Protein AF-A0A7S1LLN7-F1 (afdb_monomer_lite)

Radius of gyration: 29.63 Å; chains: 1; bounding box: 70×40×68 Å

Sequence (164 aa):
DKDVRLISAFLKRYFNEGLLEDGYKLSPLDAYQAPNEGTLEEVREFIKGLPMDEDPQVFGLHSNALITAQSQSAKQFLDTVISVQPRISSGGGGKRPEEIAAEMAEGFLARVPAQLKKKEAHAETYKKTPEGGI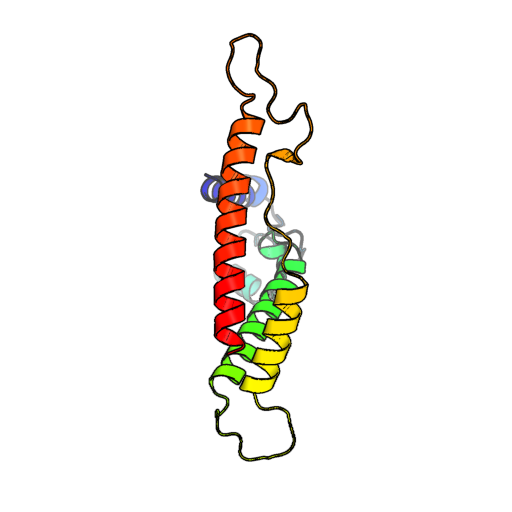VSLGVFHSQESDRFNALIGKVSSTLVTLGK

Structure (mmCIF, N/CA/C/O backbone):
data_AF-A0A7S1LLN7-F1
#
_entry.id   AF-A0A7S1LLN7-F1
#
loop_
_atom_site.group_PDB
_atom_site.id
_atom_site.type_symbol
_atom_site.label_atom_id
_atom_site.label_alt_id
_atom_site.label_comp_id
_atom_site.label_asym_id
_atom_site.label_entity_id
_atom_site.label_seq_id
_atom_site.pdbx_PDB_ins_code
_atom_site.Cartn_x
_atom_site.Cartn_y
_atom_site.Cartn_z
_atom_site.occupancy
_atom_site.B_i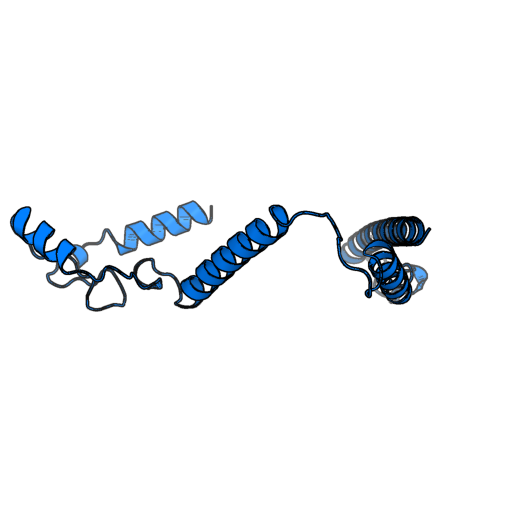so_or_equiv
_atom_site.auth_seq_id
_atom_site.auth_comp_id
_atom_site.auth_asym_id
_atom_site.auth_atom_id
_atom_site.pdbx_PDB_model_num
ATOM 1 N N . ASP A 1 1 ? 8.166 -0.162 16.422 1.00 88.19 1 ASP A N 1
ATOM 2 C CA . ASP A 1 1 ? 8.230 1.284 16.722 1.00 88.19 1 ASP A CA 1
ATOM 3 C C . ASP A 1 1 ? 6.947 2.010 16.317 1.00 88.19 1 ASP A C 1
ATOM 5 O O . ASP A 1 1 ? 6.201 2.423 17.196 1.00 88.19 1 ASP A O 1
ATOM 9 N N . LYS A 1 2 ? 6.623 2.091 15.017 1.00 91.94 2 LYS A N 1
ATOM 10 C CA . LYS A 1 2 ? 5.448 2.839 14.529 1.00 91.94 2 LYS A CA 1
ATOM 11 C C . LYS A 1 2 ? 4.109 2.354 15.099 1.00 91.94 2 LYS A C 1
ATOM 13 O O . LYS A 1 2 ? 3.327 3.195 15.529 1.00 91.94 2 LYS A O 1
ATOM 18 N N . ASP A 1 3 ? 3.885 1.042 15.182 1.00 93.62 3 ASP A N 1
ATOM 19 C CA . ASP A 1 3 ? 2.627 0.493 15.718 1.00 93.62 3 ASP A CA 1
ATOM 20 C C . ASP A 1 3 ? 2.483 0.746 17.221 1.00 93.62 3 ASP A C 1
ATOM 22 O O . ASP A 1 3 ? 1.435 1.175 17.687 1.00 93.62 3 ASP A O 1
ATOM 26 N N . VAL A 1 4 ? 3.568 0.586 17.984 1.00 94.75 4 VAL A N 1
ATOM 27 C CA . VAL A 1 4 ? 3.597 0.891 19.426 1.00 94.75 4 VAL A CA 1
ATOM 28 C C . VAL A 1 4 ? 3.305 2.371 19.673 1.00 94.75 4 VAL A C 1
ATOM 30 O O . VAL A 1 4 ? 2.537 2.715 20.573 1.00 94.75 4 VAL A O 1
ATOM 33 N N . ARG A 1 5 ? 3.874 3.257 18.846 1.00 93.94 5 ARG A N 1
ATOM 34 C CA . ARG A 1 5 ? 3.609 4.697 18.905 1.00 93.94 5 ARG A CA 1
ATOM 35 C C . ARG A 1 5 ? 2.158 5.022 18.549 1.00 93.94 5 ARG A C 1
ATOM 37 O O . ARG A 1 5 ? 1.564 5.871 19.204 1.00 93.94 5 ARG A O 1
ATOM 44 N N . LEU A 1 6 ? 1.595 4.348 17.547 1.00 91.62 6 LEU A N 1
ATOM 45 C CA . LEU A 1 6 ? 0.198 4.507 17.144 1.00 91.62 6 LEU A CA 1
ATOM 46 C C . LEU A 1 6 ? -0.755 4.068 18.262 1.00 91.62 6 LEU A C 1
ATOM 48 O O . LEU A 1 6 ? -1.628 4.837 18.647 1.00 91.62 6 LEU A O 1
ATOM 52 N N . ILE A 1 7 ? -0.543 2.884 18.841 1.00 91.62 7 ILE A N 1
ATOM 53 C CA . ILE A 1 7 ? -1.342 2.374 19.966 1.00 91.62 7 ILE A CA 1
ATOM 54 C C . ILE A 1 7 ? -1.233 3.317 21.166 1.00 91.62 7 ILE A C 1
ATOM 56 O O . ILE A 1 7 ? -2.244 3.684 21.754 1.00 91.62 7 ILE A O 1
ATOM 60 N N . SER A 1 8 ? -0.026 3.782 21.494 1.00 92.50 8 SER A N 1
ATOM 61 C CA . SER A 1 8 ? 0.176 4.765 22.567 1.00 92.50 8 SER A CA 1
ATOM 62 C C . SER A 1 8 ? -0.575 6.076 22.311 1.00 92.50 8 SER A C 1
ATOM 64 O O . SER A 1 8 ? -1.104 6.673 23.244 1.00 92.50 8 SER A O 1
ATOM 66 N N . ALA A 1 9 ? -0.632 6.537 21.058 1.00 89.62 9 ALA A N 1
ATOM 67 C CA . ALA A 1 9 ? -1.383 7.733 20.685 1.00 89.62 9 ALA A CA 1
ATOM 68 C C . ALA A 1 9 ? -2.901 7.516 20.797 1.00 89.62 9 ALA A C 1
ATOM 70 O O . ALA A 1 9 ? -3.593 8.379 21.333 1.00 89.62 9 ALA A O 1
ATOM 71 N N . PHE A 1 10 ? -3.404 6.353 20.370 1.00 89.38 10 PHE A N 1
ATOM 72 C CA . PHE A 1 10 ? -4.803 5.972 20.571 1.00 89.38 10 PHE A CA 1
ATOM 73 C C . PHE A 1 10 ? -5.163 5.917 22.055 1.00 89.38 10 PHE A C 1
ATOM 75 O O . PHE A 1 10 ? -6.151 6.521 22.462 1.00 89.38 10 PHE A O 1
ATOM 82 N N . LEU A 1 11 ? -4.336 5.274 22.883 1.00 90.12 11 LEU A N 1
ATOM 83 C CA . LEU A 1 11 ? -4.568 5.192 24.324 1.00 90.12 11 LEU A CA 1
ATOM 84 C C . LEU A 1 11 ? -4.617 6.576 24.974 1.00 90.12 11 LEU A C 1
ATOM 86 O O . LEU A 1 11 ? -5.522 6.830 25.750 1.00 90.12 11 LEU A O 1
ATOM 90 N N . LYS A 1 12 ? -3.719 7.501 24.619 1.00 88.12 12 LYS A N 1
ATOM 91 C CA . LYS A 1 12 ? -3.770 8.882 25.139 1.00 88.12 12 LYS A CA 1
ATOM 92 C C . LYS A 1 12 ? -5.030 9.642 24.717 1.00 88.12 12 LYS A C 1
ATOM 94 O O . LYS A 1 12 ? -5.496 10.509 25.448 1.00 88.12 12 LYS A O 1
ATOM 99 N N . ARG A 1 13 ? -5.571 9.342 23.534 1.00 84.44 13 ARG A N 1
ATOM 100 C CA . ARG A 1 13 ? -6.817 9.945 23.049 1.00 84.44 13 ARG A CA 1
ATOM 101 C C . ARG A 1 13 ? -8.041 9.391 23.777 1.00 84.44 13 ARG A C 1
ATOM 103 O O . ARG A 1 13 ? -8.953 10.156 24.041 1.00 84.44 13 ARG A O 1
ATOM 110 N N . TYR A 1 14 ? -8.059 8.103 24.108 1.00 84.25 14 TYR A N 1
ATOM 111 C CA . TYR A 1 14 ? -9.205 7.472 24.768 1.00 84.25 14 TYR A CA 1
ATOM 112 C C . TYR A 1 14 ? -9.136 7.488 26.297 1.00 84.25 14 TYR A C 1
ATOM 114 O O . TYR A 1 14 ? -10.174 7.476 26.938 1.00 84.25 14 TYR A O 1
ATOM 122 N N . PHE A 1 15 ? -7.943 7.549 26.886 1.00 85.69 15 PHE A N 1
ATOM 123 C CA . PHE A 1 15 ? -7.721 7.612 28.329 1.00 85.69 15 PHE A CA 1
ATOM 124 C C . PHE A 1 15 ? -7.074 8.952 28.688 1.00 85.69 15 PHE A C 1
ATOM 126 O O . PHE A 1 15 ? -5.850 9.097 28.677 1.00 85.69 15 PHE A O 1
ATOM 133 N N . ASN A 1 16 ? -7.911 9.945 28.985 1.00 86.50 16 ASN A N 1
ATOM 134 C CA . ASN A 1 16 ? -7.510 11.256 29.491 1.00 86.50 16 ASN A CA 1
ATOM 135 C C . ASN A 1 16 ? -8.563 11.791 30.472 1.00 86.50 16 ASN A C 1
ATOM 137 O O . ASN A 1 16 ? -9.670 11.266 30.534 1.00 86.50 16 ASN A O 1
ATOM 141 N N . GLU A 1 17 ? -8.212 12.830 31.230 1.00 84.19 17 GLU A N 1
ATOM 142 C CA . GLU A 1 17 ? -9.093 13.429 32.246 1.00 84.19 17 GLU A CA 1
ATOM 143 C C . GLU A 1 17 ? -10.390 13.995 31.649 1.00 84.19 17 GLU A C 1
ATOM 145 O O . GLU A 1 17 ? -11.432 13.911 32.288 1.00 84.19 17 GLU A O 1
ATOM 150 N N . GLY A 1 18 ? -10.355 14.468 30.398 1.00 82.19 18 GLY A N 1
ATOM 151 C CA . GLY A 1 18 ? -11.537 14.964 29.689 1.00 82.19 18 GLY A CA 1
ATOM 152 C C . GLY A 1 18 ? -12.577 13.884 29.386 1.00 82.19 18 GLY A C 1
ATOM 153 O O . GLY A 1 18 ? -13.729 14.221 29.157 1.00 82.19 18 GLY A O 1
ATOM 154 N N . LEU A 1 19 ? -12.219 12.593 29.434 1.00 82.94 19 LEU A N 1
ATOM 155 C CA . LEU A 1 19 ? -13.185 11.494 29.307 1.00 82.94 19 LEU A CA 1
ATOM 156 C C . LEU A 1 19 ? -14.216 11.491 30.447 1.00 82.94 19 LEU A C 1
ATOM 158 O O . LEU A 1 19 ? -15.315 10.982 30.263 1.00 82.94 19 LEU A O 1
ATOM 162 N N . LEU A 1 20 ? -13.851 12.021 31.618 1.00 82.00 20 LEU A N 1
ATOM 163 C CA . LEU A 1 20 ? -14.739 12.113 32.780 1.00 82.00 20 LEU A CA 1
ATOM 164 C C . LEU A 1 20 ? -15.731 13.280 32.670 1.00 82.00 20 LEU A C 1
ATOM 166 O O . LEU A 1 20 ? -16.603 13.412 33.522 1.00 82.00 20 LEU A O 1
ATOM 170 N N . GLU A 1 21 ? -15.587 14.144 31.662 1.00 83.31 21 GLU A N 1
ATOM 171 C CA . GLU A 1 21 ? -16.537 15.219 31.397 1.00 83.31 21 GLU A CA 1
ATOM 172 C C . GLU A 1 21 ? -17.701 14.703 30.539 1.00 83.31 21 GLU A C 1
ATOM 174 O O . GLU A 1 21 ? -17.504 14.047 29.509 1.00 83.31 21 GLU A O 1
ATOM 179 N N . ASP A 1 22 ? -18.926 15.044 30.945 1.00 80.19 22 ASP A N 1
ATOM 180 C CA . ASP A 1 22 ? -20.136 14.694 30.203 1.00 80.19 22 ASP A CA 1
ATOM 181 C C . ASP A 1 22 ? -20.076 15.236 28.765 1.00 80.19 22 ASP A C 1
ATOM 183 O O . ASP A 1 22 ? -19.790 16.412 28.518 1.00 80.19 22 ASP A O 1
ATOM 187 N N . GLY A 1 23 ? -20.379 14.373 27.792 1.00 78.00 23 GLY A N 1
ATOM 188 C CA . GLY A 1 23 ? -20.373 14.736 26.372 1.00 78.00 23 GLY A CA 1
ATOM 189 C C . GLY A 1 23 ? -18.993 14.717 25.705 1.00 78.00 23 GLY A C 1
ATOM 190 O O . GLY A 1 23 ? -18.844 15.248 24.597 1.00 78.00 23 GLY A O 1
ATOM 191 N N . TYR A 1 24 ? -17.980 14.092 26.321 1.00 83.88 24 TYR A N 1
ATOM 192 C CA . TYR A 1 24 ? -16.686 13.879 25.673 1.00 83.88 24 TYR A CA 1
ATOM 193 C C . TYR A 1 24 ? -16.839 13.124 24.343 1.00 83.88 24 TYR A C 1
ATOM 195 O O . TYR A 1 24 ? -17.325 11.991 24.286 1.00 83.88 24 TYR A O 1
ATOM 203 N N . LYS A 1 25 ? -16.389 13.744 23.246 1.00 84.38 25 LYS A N 1
ATOM 204 C CA . LYS A 1 25 ? -16.473 13.169 21.897 1.00 84.38 25 LYS A CA 1
ATOM 205 C C . LYS A 1 25 ? -15.303 12.225 21.634 1.00 84.38 25 LYS A C 1
ATOM 207 O O . LYS A 1 25 ? -14.149 12.644 21.558 1.00 84.38 25 LYS A O 1
ATOM 212 N N . LEU A 1 26 ? -15.612 10.950 21.414 1.00 83.25 26 LEU A N 1
ATOM 213 C CA . LEU A 1 26 ? -14.625 9.911 21.103 1.00 83.25 26 LEU A CA 1
ATOM 214 C C . LEU A 1 26 ? -14.136 10.030 19.647 1.00 83.25 26 LEU A C 1
ATOM 216 O O . LEU A 1 26 ? -12.946 9.891 19.337 1.00 83.25 26 LEU A O 1
ATOM 220 N N . SER A 1 27 ? -15.058 10.384 18.754 1.00 82.75 27 SER A N 1
ATOM 221 C CA . SER A 1 27 ? -14.846 10.565 17.317 1.00 82.75 27 SER A CA 1
ATOM 222 C C . SER A 1 27 ? -15.097 12.026 16.912 1.00 82.75 27 SER A C 1
ATOM 224 O O . SER A 1 27 ? -15.765 12.756 17.642 1.00 82.75 27 SER A O 1
ATOM 226 N N . PRO A 1 28 ? -14.615 12.481 15.739 1.00 79.69 28 PRO A N 1
ATOM 227 C CA . PRO A 1 28 ? -15.095 13.718 15.115 1.00 79.69 28 PRO A CA 1
ATOM 228 C C . PRO A 1 28 ? -16.616 13.754 14.879 1.00 79.69 28 PRO A C 1
ATOM 230 O O . PRO A 1 28 ? -17.167 14.820 14.623 1.00 79.69 28 PRO A O 1
ATOM 233 N N . LEU A 1 29 ? -17.282 12.596 14.931 1.00 81.25 29 LEU A N 1
ATOM 234 C CA . LEU A 1 29 ? -18.721 12.450 14.744 1.00 81.25 29 LEU A CA 1
ATOM 235 C C . LEU A 1 29 ? -19.485 12.659 16.052 1.00 81.25 29 LEU A C 1
ATOM 237 O O . LEU A 1 29 ? -19.176 12.039 17.068 1.00 81.25 29 LEU A O 1
ATOM 241 N N . ASP A 1 30 ? -20.556 13.448 15.984 1.00 77.94 30 ASP A N 1
ATOM 242 C CA . ASP A 1 30 ? -21.376 13.802 17.147 1.00 77.94 30 ASP A CA 1
ATOM 243 C C . ASP A 1 30 ? -22.101 12.612 17.786 1.00 77.94 30 ASP A C 1
ATOM 245 O O . ASP A 1 30 ? -22.402 12.667 18.974 1.00 77.94 30 ASP A O 1
ATOM 249 N N . ALA A 1 31 ? -22.351 11.536 17.037 1.00 81.00 31 ALA A N 1
ATOM 250 C CA . ALA A 1 31 ? -23.031 10.346 17.551 1.00 81.00 31 ALA A CA 1
ATOM 251 C C . ALA A 1 31 ? -22.173 9.522 18.531 1.00 81.00 31 ALA A C 1
ATOM 253 O O . ALA A 1 31 ? -22.716 8.788 19.349 1.00 81.00 31 ALA A O 1
ATOM 254 N N . TYR A 1 32 ? -20.842 9.634 18.461 1.00 85.31 32 TYR A N 1
ATOM 255 C CA . TYR A 1 32 ? -19.921 8.791 19.227 1.00 85.31 32 TYR A CA 1
ATOM 256 C C . TYR A 1 32 ? -19.320 9.582 20.390 1.00 85.31 32 TYR A C 1
ATOM 258 O O . TYR A 1 32 ? -18.254 10.200 20.277 1.00 85.31 32 TYR A O 1
ATOM 266 N N . GLN A 1 33 ? -20.026 9.548 21.516 1.00 86.31 33 GLN A N 1
ATOM 267 C CA . GLN A 1 33 ? -19.661 10.220 22.762 1.00 86.31 33 GLN A CA 1
ATOM 268 C C . GLN A 1 33 ? -19.522 9.212 23.903 1.00 86.31 33 GLN A C 1
ATOM 270 O O . GLN A 1 33 ? -20.057 8.103 23.828 1.00 86.31 33 GLN A O 1
ATOM 275 N N . ALA A 1 34 ? -18.787 9.593 24.946 1.00 84.00 34 ALA A N 1
ATOM 276 C CA . ALA A 1 34 ? -18.779 8.850 26.195 1.00 84.00 34 ALA A CA 1
ATOM 277 C C . ALA A 1 34 ? -20.175 8.951 26.846 1.00 84.00 34 ALA A C 1
ATOM 279 O O . ALA A 1 34 ? -20.679 10.065 27.000 1.00 84.00 34 ALA A O 1
ATOM 280 N N . PRO A 1 35 ? -20.830 7.823 27.179 1.00 83.62 35 PRO A N 1
ATOM 281 C CA . PRO A 1 35 ? -22.094 7.858 27.902 1.00 83.62 35 PRO A CA 1
ATOM 282 C C . PRO A 1 35 ? -21.873 8.424 29.308 1.00 83.62 35 PRO A C 1
ATOM 284 O O . PRO A 1 35 ? -20.840 8.158 29.924 1.00 83.62 35 PRO A O 1
ATOM 287 N N . ASN A 1 36 ? -22.855 9.175 29.807 1.00 80.88 36 ASN A N 1
ATOM 288 C CA . ASN A 1 36 ? -22.825 9.723 31.163 1.00 80.88 36 ASN A CA 1
ATOM 289 C C . ASN A 1 36 ? -22.785 8.600 32.210 1.00 80.88 36 ASN A C 1
ATOM 291 O O . ASN A 1 36 ? -23.164 7.455 31.935 1.00 80.88 36 ASN A O 1
ATOM 295 N N . GLU A 1 37 ? -22.367 8.939 33.430 1.00 77.75 37 GLU A N 1
ATOM 296 C CA . GLU A 1 37 ? -22.425 8.009 34.557 1.00 77.75 37 GLU A CA 1
ATOM 297 C C . GLU A 1 37 ? -23.859 7.496 34.763 1.00 77.75 37 GLU A C 1
ATOM 299 O O . GLU A 1 37 ? -24.804 8.269 34.920 1.00 77.75 37 GLU A O 1
ATOM 304 N N . GLY A 1 38 ? -24.019 6.174 34.747 1.00 80.94 38 GLY A N 1
ATOM 305 C CA . GLY A 1 38 ? -25.325 5.531 34.766 1.00 80.94 38 GLY A CA 1
ATOM 306 C C . GLY A 1 38 ? -25.237 4.027 34.994 1.00 80.94 38 GLY A C 1
ATOM 307 O O . GLY A 1 38 ? -24.178 3.464 35.292 1.00 80.94 38 GLY A O 1
ATOM 308 N N . THR A 1 39 ? -26.374 3.356 34.870 1.00 88.94 39 THR A N 1
ATOM 309 C CA . THR A 1 39 ? -26.460 1.898 34.975 1.00 88.94 39 THR A CA 1
ATOM 310 C C . THR A 1 39 ? -25.925 1.214 33.714 1.00 88.94 39 THR A C 1
ATOM 312 O O . THR A 1 39 ? -25.897 1.776 32.619 1.00 88.94 39 THR A O 1
ATOM 315 N N . LEU A 1 40 ? -25.534 -0.059 33.841 1.00 87.62 40 LEU A N 1
ATOM 316 C CA . LEU A 1 40 ? -25.113 -0.873 32.693 1.00 87.62 40 LEU A CA 1
ATOM 317 C C . LEU A 1 40 ? -26.193 -0.926 31.593 1.00 87.62 40 LEU A C 1
ATOM 319 O O . LEU A 1 40 ? -25.874 -1.025 30.408 1.00 87.62 40 LEU A O 1
ATOM 323 N N . GLU A 1 41 ? -27.468 -0.892 31.982 1.00 88.19 41 GLU A N 1
ATOM 324 C CA . GLU A 1 41 ? -28.595 -0.954 31.052 1.00 88.19 41 GLU A CA 1
ATOM 325 C C . GLU A 1 41 ? -28.677 0.305 30.186 1.00 88.19 41 GLU A C 1
ATOM 327 O O . GLU A 1 41 ? -28.782 0.181 28.967 1.00 88.19 41 GLU A O 1
ATOM 332 N N . GLU A 1 42 ? -28.502 1.487 30.779 1.00 86.38 42 GLU A N 1
ATOM 333 C CA . GLU A 1 42 ? -28.480 2.775 30.069 1.00 86.38 42 GLU A CA 1
ATOM 334 C C . GLU A 1 42 ? -27.323 2.844 29.063 1.00 86.38 42 GLU A C 1
ATOM 336 O O . GLU A 1 42 ? -27.516 3.210 27.902 1.00 86.38 42 GLU A O 1
ATOM 341 N N . VAL A 1 43 ? -26.127 2.389 29.457 1.00 87.19 43 VAL A N 1
ATOM 342 C CA . VAL A 1 43 ? -24.970 2.296 28.549 1.00 87.19 43 VAL A CA 1
ATOM 343 C C . VAL A 1 43 ? -25.255 1.334 27.392 1.00 87.19 43 VAL A C 1
ATOM 345 O O . VAL A 1 43 ? -24.899 1.595 26.240 1.00 87.19 43 VAL A O 1
ATOM 348 N N . ARG A 1 44 ? -25.926 0.211 27.667 1.00 88.69 44 ARG A N 1
ATOM 349 C CA . ARG A 1 44 ? -26.281 -0.772 26.639 1.00 88.69 44 ARG A CA 1
ATOM 350 C C . ARG A 1 44 ? -27.328 -0.233 25.667 1.00 88.69 44 ARG A C 1
ATOM 352 O O . ARG A 1 44 ? -27.260 -0.559 24.483 1.00 88.69 44 ARG A O 1
ATOM 359 N N . GLU A 1 45 ? -28.299 0.538 26.141 1.00 88.94 45 GLU A N 1
ATOM 360 C CA . GLU A 1 45 ? -29.280 1.203 25.281 1.00 88.94 45 GLU A CA 1
ATOM 361 C C . GLU A 1 45 ? -28.632 2.276 24.405 1.00 88.94 45 GLU A C 1
ATOM 363 O O . GLU A 1 45 ? -28.902 2.304 23.205 1.00 88.94 45 GLU A O 1
ATOM 368 N N . PHE A 1 46 ? -27.700 3.060 24.954 1.00 87.88 46 PHE A N 1
ATOM 369 C CA . PHE A 1 46 ? -26.915 4.028 24.185 1.00 87.88 46 PHE A CA 1
ATOM 370 C C . PHE A 1 46 ? -26.150 3.364 23.031 1.00 87.88 46 PHE A C 1
ATOM 372 O O . PHE A 1 46 ? -26.279 3.781 21.882 1.00 87.88 46 PHE A O 1
ATOM 379 N N . ILE A 1 47 ? -25.423 2.272 23.304 1.00 86.81 47 ILE A N 1
ATOM 380 C CA . ILE A 1 47 ? -24.665 1.540 22.273 1.00 86.81 47 ILE A CA 1
ATOM 381 C C . ILE A 1 47 ? -25.593 0.989 21.180 1.00 86.81 47 ILE A C 1
ATOM 383 O O . ILE A 1 47 ? -25.238 1.013 20.006 1.00 86.81 47 ILE A O 1
ATOM 387 N N . LYS A 1 48 ? -26.795 0.516 21.535 1.00 87.81 48 LYS A N 1
ATOM 388 C CA . LYS A 1 48 ? -27.784 0.035 20.552 1.00 87.81 48 LYS A CA 1
ATOM 389 C C . LYS A 1 48 ? -28.343 1.147 19.660 1.00 87.81 48 LYS A C 1
ATOM 391 O O . LYS A 1 48 ? -28.846 0.837 18.584 1.00 87.81 48 LYS A O 1
ATOM 396 N N . GLY A 1 49 ? -28.306 2.400 20.114 1.00 85.94 49 GLY A N 1
ATOM 397 C CA . GLY A 1 49 ? -28.740 3.565 19.343 1.00 85.94 49 GLY A CA 1
ATOM 398 C C . GLY A 1 49 ? -27.714 4.047 18.314 1.00 85.94 49 GLY A C 1
ATOM 399 O O . GLY A 1 49 ? -28.046 4.902 17.492 1.00 85.94 49 GLY A O 1
ATOM 400 N N . LEU A 1 50 ? -26.485 3.519 18.343 1.00 87.31 50 LEU A N 1
ATOM 401 C CA . LEU A 1 50 ? -25.447 3.883 17.385 1.00 87.31 50 LEU A CA 1
ATOM 402 C C . LEU A 1 50 ? -25.758 3.338 15.978 1.00 87.31 50 LEU A C 1
ATOM 404 O O . LEU A 1 50 ? -26.412 2.299 15.840 1.00 87.31 50 LEU A O 1
ATOM 408 N N . PRO A 1 51 ? -25.284 4.019 14.918 1.00 85.75 51 PRO A N 1
ATOM 409 C CA . PRO A 1 51 ? -25.420 3.531 13.551 1.00 85.75 51 PRO A CA 1
ATOM 410 C C . PRO A 1 51 ? -24.794 2.141 13.382 1.00 85.75 51 PRO A C 1
ATOM 412 O O . PRO A 1 51 ? -23.702 1.888 13.884 1.00 85.75 51 PRO A O 1
ATOM 415 N N . MET A 1 52 ? -25.466 1.262 12.630 1.00 81.62 52 MET A N 1
ATOM 416 C CA . MET A 1 52 ? -24.914 -0.049 12.250 1.00 81.62 52 MET A CA 1
ATOM 417 C C . MET A 1 52 ? -23.779 0.078 11.228 1.00 81.62 52 MET A C 1
ATOM 419 O O . MET A 1 52 ? -22.857 -0.733 11.229 1.00 81.62 52 MET A O 1
ATOM 423 N N . ASP A 1 53 ? -23.854 1.094 10.365 1.00 82.81 53 ASP A N 1
ATOM 424 C CA . ASP A 1 53 ? -22.808 1.412 9.401 1.00 82.81 53 ASP A CA 1
ATOM 425 C C . ASP A 1 53 ? -21.842 2.428 10.016 1.00 82.81 53 ASP A C 1
ATOM 427 O O . ASP A 1 53 ? -22.182 3.592 10.240 1.00 82.81 53 ASP A O 1
ATOM 431 N N . GLU A 1 54 ? -20.625 1.976 10.296 1.00 82.81 54 GLU A N 1
ATOM 432 C CA . GLU A 1 54 ? -19.593 2.783 10.938 1.00 82.81 54 GLU A CA 1
ATOM 433 C C . GLU A 1 54 ? -18.768 3.549 9.894 1.00 82.81 54 GLU A C 1
ATOM 435 O O . GLU A 1 54 ? -18.199 2.974 8.961 1.00 82.81 54 GLU A O 1
ATOM 440 N N . ASP A 1 55 ? -18.656 4.867 10.063 1.00 86.19 55 ASP A N 1
ATOM 441 C CA . ASP A 1 55 ? -17.752 5.679 9.248 1.00 86.19 55 ASP A CA 1
ATOM 442 C C . ASP A 1 55 ? -16.290 5.436 9.684 1.00 86.19 55 ASP A C 1
ATOM 444 O O . ASP A 1 55 ? -16.000 5.412 10.887 1.00 86.19 55 ASP A O 1
ATOM 448 N N . PRO A 1 56 ? -15.326 5.313 8.749 1.00 86.50 56 PRO A N 1
ATOM 449 C CA . PRO A 1 56 ? -13.913 5.115 9.084 1.00 86.50 56 PRO A CA 1
ATOM 450 C C . PRO A 1 56 ? -13.326 6.145 10.060 1.00 86.50 56 PRO A C 1
ATOM 452 O O . PRO A 1 56 ? -12.366 5.844 10.773 1.00 86.50 56 PRO A O 1
ATOM 455 N N . GLN A 1 57 ? -13.894 7.350 10.125 1.00 85.94 57 GLN A N 1
ATOM 456 C CA . GLN A 1 57 ? -13.475 8.405 11.046 1.00 85.94 57 GLN A CA 1
ATOM 457 C C . GLN A 1 57 ? -13.660 8.027 12.516 1.00 85.94 57 GLN A C 1
ATOM 459 O O . GLN A 1 57 ? -12.894 8.509 13.352 1.00 85.94 57 GLN A O 1
ATOM 464 N N . VAL A 1 58 ? -14.593 7.121 12.835 1.00 85.81 58 VAL A N 1
ATOM 465 C CA . VAL A 1 58 ? -14.747 6.544 14.184 1.00 85.81 58 VAL A CA 1
ATOM 466 C C . VAL A 1 58 ? -13.462 5.848 14.629 1.00 85.81 58 VAL A C 1
ATOM 468 O O . VAL A 1 58 ? -13.056 5.951 15.783 1.00 85.81 58 VAL A O 1
ATOM 471 N N . PHE A 1 59 ? -12.755 5.223 13.690 1.00 84.06 59 PHE A N 1
ATOM 472 C CA . PHE A 1 59 ? -11.475 4.559 13.929 1.00 84.06 59 PHE A CA 1
ATOM 473 C C . PHE A 1 59 ? -10.266 5.493 13.770 1.00 84.06 59 PHE A C 1
ATOM 475 O O . PHE A 1 59 ? -9.121 5.041 13.808 1.00 84.06 59 PHE A O 1
ATOM 482 N N . GLY A 1 60 ? -10.490 6.795 13.569 1.00 84.69 60 GLY A N 1
ATOM 483 C CA . GLY A 1 60 ? -9.434 7.760 13.262 1.00 84.69 60 GLY A CA 1
ATOM 484 C C . GLY A 1 60 ? -8.860 7.614 11.848 1.00 84.69 60 GLY A C 1
ATOM 485 O O . GLY A 1 60 ? -7.746 8.074 11.590 1.00 84.69 60 GLY A O 1
ATOM 486 N N . LEU A 1 61 ? -9.589 6.965 10.935 1.00 88.19 61 LEU A N 1
ATOM 487 C CA . LEU A 1 61 ? -9.200 6.797 9.537 1.00 88.19 61 LEU A CA 1
ATOM 488 C C . LEU A 1 61 ? -9.877 7.848 8.651 1.00 88.19 61 LEU A C 1
ATOM 490 O O . LEU A 1 61 ? -10.955 8.354 8.948 1.00 88.19 61 LEU A O 1
ATOM 494 N N . HIS A 1 62 ? -9.256 8.165 7.517 1.00 89.44 62 HIS A N 1
ATOM 495 C CA . HIS A 1 62 ? -9.892 9.009 6.507 1.00 89.44 62 HIS A CA 1
ATOM 496 C C . HIS A 1 62 ? -11.048 8.254 5.837 1.00 89.44 62 HIS A C 1
ATOM 498 O O . HIS A 1 62 ? -10.944 7.052 5.599 1.00 89.44 62 HIS A O 1
ATOM 504 N N . SER A 1 63 ? -12.089 8.968 5.404 1.00 85.94 63 SER A N 1
ATOM 505 C CA . SER A 1 63 ? -13.221 8.421 4.630 1.00 85.94 63 SER A CA 1
ATOM 506 C C . SER A 1 63 ? -12.826 7.564 3.408 1.00 85.94 63 SER A C 1
ATOM 508 O O . SER A 1 63 ? -13.538 6.630 3.046 1.00 85.94 63 SER A O 1
ATOM 510 N N . ASN A 1 64 ? -11.649 7.791 2.808 1.00 89.44 64 ASN A N 1
ATOM 511 C CA . ASN A 1 64 ? -11.139 7.009 1.677 1.00 89.44 64 ASN A CA 1
ATOM 512 C C . ASN A 1 64 ? -10.754 5.571 2.065 1.00 89.44 64 ASN A C 1
ATOM 514 O O . ASN A 1 64 ? -10.595 4.715 1.190 1.00 89.44 64 ASN A O 1
ATOM 518 N N . ALA A 1 65 ? -10.606 5.283 3.362 1.00 90.38 65 ALA A N 1
ATOM 519 C CA . ALA A 1 65 ? -10.371 3.932 3.853 1.00 90.38 65 ALA A CA 1
ATOM 520 C C . ALA A 1 65 ? -11.548 3.005 3.510 1.00 90.38 65 ALA A C 1
ATOM 522 O O . ALA A 1 65 ? -11.312 1.864 3.117 1.00 90.38 65 ALA A O 1
ATOM 523 N N . LEU A 1 66 ? -12.789 3.513 3.547 1.00 89.75 66 LEU A N 1
ATOM 524 C CA . LEU A 1 66 ? -13.968 2.740 3.149 1.00 89.75 66 LEU A CA 1
ATOM 525 C C . LEU A 1 66 ? -13.917 2.370 1.663 1.00 89.75 66 LEU A C 1
ATOM 527 O O . LEU A 1 66 ? -14.083 1.205 1.314 1.00 89.75 66 LEU A O 1
ATOM 531 N N . ILE A 1 67 ? -13.601 3.339 0.796 1.00 90.94 67 ILE A N 1
ATOM 532 C CA . ILE A 1 67 ? -13.448 3.114 -0.653 1.00 90.94 67 ILE A CA 1
ATOM 533 C C . ILE A 1 67 ? -12.366 2.062 -0.918 1.00 90.94 67 ILE A C 1
ATOM 535 O O . ILE A 1 67 ? -12.544 1.171 -1.749 1.00 90.94 67 ILE A O 1
ATOM 539 N N . THR A 1 68 ? -11.249 2.140 -0.192 1.00 93.12 68 THR A N 1
ATOM 540 C CA . THR A 1 68 ? -10.136 1.190 -0.318 1.00 93.12 68 THR A CA 1
ATOM 541 C C . THR A 1 68 ? -10.561 -0.219 0.099 1.00 93.12 68 THR A C 1
ATOM 543 O O . THR A 1 68 ? -10.323 -1.169 -0.647 1.00 93.12 68 THR A O 1
ATOM 546 N N . ALA A 1 69 ? -11.241 -0.362 1.240 1.00 90.94 69 ALA A N 1
ATOM 547 C CA . ALA A 1 69 ? -11.731 -1.647 1.737 1.00 90.94 69 ALA A CA 1
ATOM 548 C C . ALA A 1 69 ? -12.773 -2.274 0.796 1.00 90.94 69 ALA A C 1
ATOM 550 O O . ALA A 1 69 ? -12.695 -3.464 0.478 1.00 90.94 69 ALA A O 1
ATOM 551 N N . GLN A 1 70 ? -13.710 -1.471 0.287 1.00 92.62 70 GLN A N 1
ATOM 552 C CA . GLN A 1 70 ? -14.710 -1.914 -0.687 1.00 92.62 70 GLN A CA 1
ATOM 553 C C . GLN A 1 70 ? -14.061 -2.326 -2.012 1.00 92.62 70 GLN A C 1
ATOM 555 O O . GLN A 1 70 ? -14.375 -3.389 -2.543 1.00 92.62 70 GLN A O 1
ATOM 560 N N . SER A 1 71 ? -13.100 -1.545 -2.512 1.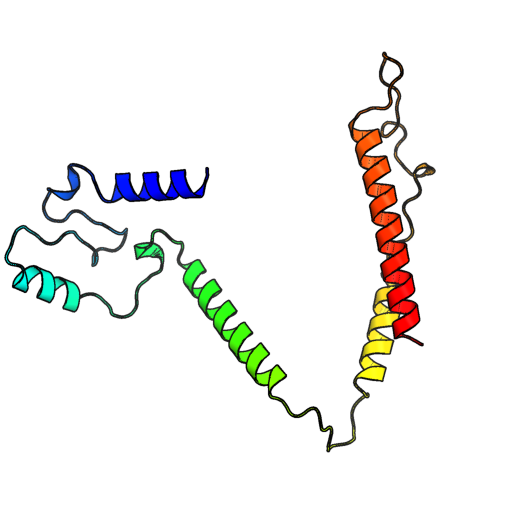00 95.31 71 SER A N 1
ATOM 561 C CA . SER A 1 71 ? -12.352 -1.877 -3.733 1.00 95.31 71 SER A CA 1
ATOM 562 C C . SER A 1 71 ? -11.564 -3.178 -3.576 1.00 95.31 71 SER A C 1
ATOM 564 O O . SER A 1 71 ? -11.539 -4.006 -4.485 1.00 95.31 71 SER A O 1
ATOM 566 N N . GLN A 1 72 ? -10.943 -3.389 -2.412 1.00 95.31 72 GLN A N 1
ATOM 567 C CA . GLN A 1 72 ? -10.222 -4.622 -2.108 1.00 95.31 72 GLN A CA 1
ATOM 568 C C . GLN A 1 72 ? -11.166 -5.826 -2.023 1.00 95.31 72 GLN A C 1
ATOM 570 O O . GLN A 1 72 ? -10.857 -6.873 -2.588 1.00 95.31 72 GLN A O 1
ATOM 575 N N . SER A 1 73 ? -12.323 -5.668 -1.380 1.00 95.12 73 SER A N 1
ATOM 576 C CA . SER A 1 73 ? -13.343 -6.719 -1.274 1.00 95.12 73 SER A CA 1
ATOM 577 C C . SER A 1 73 ? -13.918 -7.081 -2.646 1.00 95.12 73 SER A C 1
ATOM 579 O O . SER A 1 73 ? -14.013 -8.256 -2.989 1.00 95.12 73 SER A O 1
ATOM 581 N N . ALA A 1 74 ? -14.219 -6.078 -3.478 1.00 96.31 74 ALA A N 1
ATOM 582 C CA . ALA A 1 74 ? -14.669 -6.279 -4.852 1.00 96.31 74 ALA A CA 1
ATOM 583 C C . ALA A 1 74 ? -13.606 -6.994 -5.696 1.00 96.31 74 ALA A C 1
ATOM 585 O O . ALA A 1 74 ? -13.927 -7.921 -6.436 1.00 96.31 74 ALA A O 1
ATOM 586 N N . LYS A 1 75 ? -12.329 -6.617 -5.550 1.00 96.38 75 LYS A N 1
ATOM 587 C CA . LYS A 1 75 ? -11.222 -7.300 -6.225 1.00 96.38 75 LYS A CA 1
ATOM 588 C C . LYS A 1 75 ? -11.107 -8.761 -5.789 1.00 96.38 75 LYS A C 1
ATOM 590 O O . LYS A 1 75 ? -11.033 -9.628 -6.648 1.00 96.38 75 LYS A O 1
ATOM 595 N N . GLN A 1 76 ? -11.156 -9.045 -4.488 1.00 96.38 76 GLN A N 1
ATOM 596 C CA . GLN A 1 76 ? -11.127 -10.419 -3.971 1.00 96.38 76 GLN A CA 1
ATOM 597 C C . GLN A 1 76 ? -12.306 -11.252 -4.484 1.00 96.38 76 GLN A C 1
ATOM 599 O O . GLN A 1 76 ? -12.134 -12.416 -4.849 1.00 96.38 76 GLN A O 1
ATOM 604 N N . PHE A 1 77 ? -13.496 -10.655 -4.548 1.00 96.56 77 PHE A N 1
ATOM 605 C CA . PHE A 1 77 ? -14.670 -11.295 -5.128 1.00 96.56 77 PHE A CA 1
ATOM 606 C C . PHE A 1 77 ? -14.452 -11.629 -6.610 1.00 96.56 77 PHE A C 1
ATOM 608 O O . PHE A 1 77 ? -14.655 -12.772 -7.012 1.00 96.56 77 PHE A O 1
ATOM 615 N N . LEU A 1 78 ? -13.973 -10.673 -7.410 1.00 95.25 78 LEU A N 1
ATOM 616 C CA . LEU A 1 78 ? -13.679 -10.886 -8.831 1.00 95.25 78 LEU A CA 1
ATOM 617 C C . LEU A 1 78 ? -12.584 -11.938 -9.048 1.00 95.25 78 LEU A C 1
ATOM 619 O O . LEU A 1 78 ? -12.754 -12.818 -9.888 1.00 95.25 78 LEU A O 1
ATOM 623 N N . ASP A 1 79 ? -11.507 -11.897 -8.264 1.00 93.62 79 ASP A N 1
ATOM 624 C CA . ASP A 1 79 ? -10.433 -12.895 -8.307 1.00 93.62 79 ASP A CA 1
ATOM 625 C C . ASP A 1 79 ? -10.988 -14.299 -8.004 1.00 93.62 79 ASP A C 1
ATOM 627 O O . ASP A 1 79 ? -10.645 -15.274 -8.675 1.00 93.62 79 ASP A O 1
ATOM 631 N N . THR A 1 80 ? -11.918 -14.398 -7.047 1.00 92.75 80 THR A N 1
ATOM 632 C CA . THR A 1 80 ? -12.613 -15.652 -6.723 1.00 92.75 80 THR A CA 1
ATOM 633 C C . THR A 1 80 ? -13.478 -16.125 -7.890 1.00 92.75 80 THR A C 1
ATOM 635 O O . THR A 1 80 ? -13.379 -17.285 -8.289 1.00 92.75 80 THR A O 1
ATOM 638 N N . VAL A 1 81 ? -14.275 -15.239 -8.495 1.00 91.81 81 VAL A N 1
ATOM 639 C CA . VAL A 1 81 ? -15.101 -15.560 -9.672 1.00 91.81 81 VAL A CA 1
ATOM 640 C C . VAL A 1 81 ? -14.238 -16.072 -10.827 1.00 91.81 81 VAL A C 1
ATOM 642 O O . VAL A 1 81 ? -14.541 -17.120 -11.397 1.00 91.81 81 VAL A O 1
ATOM 645 N N . ILE A 1 82 ? -13.134 -15.386 -11.133 1.00 88.62 82 ILE A N 1
ATOM 646 C CA . ILE A 1 82 ? -12.183 -15.796 -12.175 1.00 88.62 82 ILE A CA 1
ATOM 647 C C . ILE A 1 82 ? -11.573 -17.162 -11.840 1.00 88.62 82 ILE A C 1
ATOM 649 O O . ILE A 1 82 ? -11.434 -18.006 -12.721 1.00 88.62 82 ILE A O 1
ATOM 653 N N . SER A 1 83 ? -11.238 -17.416 -10.572 1.00 88.12 83 SER A N 1
ATOM 654 C CA . SER A 1 83 ? -10.641 -18.692 -10.158 1.00 88.12 83 SER A CA 1
ATOM 655 C C . SER A 1 83 ? -11.581 -19.895 -10.308 1.00 88.12 83 SER A C 1
ATOM 657 O O . SER A 1 83 ? -11.112 -20.998 -10.591 1.00 88.12 83 SER A O 1
ATOM 659 N N . VAL A 1 84 ? -12.893 -19.688 -10.147 1.00 87.94 84 VAL A N 1
ATOM 660 C CA . VAL A 1 84 ? -13.925 -20.731 -10.280 1.00 87.94 84 VAL A CA 1
ATOM 661 C C . VAL A 1 84 ? -14.371 -20.895 -11.739 1.00 87.94 84 VAL A C 1
ATOM 663 O O . VAL A 1 84 ? -14.967 -21.914 -12.091 1.00 87.94 84 VAL A O 1
ATOM 666 N N . GLN A 1 85 ? -14.065 -19.926 -12.610 1.00 80.25 85 GLN A N 1
ATOM 667 C CA . GLN A 1 85 ? -14.458 -19.967 -14.012 1.00 80.25 85 GLN A CA 1
ATOM 668 C C . GLN A 1 85 ? -13.880 -21.222 -14.701 1.00 80.25 85 GLN A C 1
ATOM 670 O O . GLN A 1 85 ? -12.657 -21.411 -14.728 1.00 80.25 85 GLN A O 1
ATOM 675 N N . PRO A 1 86 ? -14.726 -22.100 -15.278 1.00 74.81 86 PRO A N 1
ATOM 676 C CA . PRO A 1 86 ? -14.244 -23.290 -15.959 1.00 74.81 86 PRO A CA 1
ATOM 677 C C . PRO A 1 86 ? -13.364 -22.883 -17.141 1.00 74.81 86 PRO A C 1
ATOM 679 O O . PRO A 1 86 ? -13.800 -22.168 -18.040 1.00 74.81 86 PRO A O 1
ATOM 682 N N . ARG A 1 87 ? -12.126 -23.391 -17.174 1.00 66.81 87 ARG A N 1
ATOM 683 C CA . ARG A 1 87 ? -11.143 -23.148 -18.254 1.00 66.81 87 ARG A CA 1
ATOM 684 C C . ARG A 1 87 ? -11.527 -23.790 -19.597 1.00 66.81 87 ARG A C 1
ATOM 686 O O . ARG A 1 87 ? -10.717 -23.834 -20.518 1.00 66.81 87 ARG A O 1
ATOM 693 N N . ILE A 1 88 ? -12.735 -24.339 -19.698 1.00 55.22 88 ILE A N 1
ATOM 694 C CA . ILE A 1 88 ? -13.224 -25.055 -20.869 1.00 55.22 88 ILE A CA 1
ATOM 695 C C . ILE A 1 88 ? -13.756 -24.011 -21.852 1.00 55.22 88 ILE A C 1
ATOM 697 O O . ILE A 1 88 ? -14.909 -23.588 -21.774 1.00 55.22 88 ILE A O 1
ATOM 701 N N . SER A 1 89 ? -12.906 -23.593 -22.788 1.00 53.06 89 SER A N 1
ATOM 702 C CA . SER A 1 89 ? -13.301 -22.797 -23.949 1.00 53.06 89 SER A CA 1
ATOM 703 C C . SER A 1 89 ? -14.148 -23.646 -24.906 1.00 53.06 89 SER A C 1
ATOM 705 O O . SER A 1 89 ? -13.682 -24.177 -25.909 1.00 53.06 89 SER A O 1
ATOM 707 N N . SER A 1 90 ? -15.435 -23.790 -24.599 1.00 50.59 90 SER A N 1
ATOM 708 C CA . SER A 1 90 ? -16.422 -24.296 -25.558 1.00 50.59 90 SER A CA 1
ATOM 709 C C . SER A 1 90 ? -17.090 -23.112 -26.262 1.00 50.59 90 SER A C 1
ATOM 711 O O . SER A 1 90 ? -18.179 -22.680 -25.912 1.00 50.59 90 SER A O 1
ATOM 713 N N . GLY A 1 91 ? -16.393 -22.530 -27.240 1.00 53.88 91 GLY A N 1
ATOM 714 C CA . GLY A 1 91 ? -16.936 -21.441 -28.055 1.00 53.88 91 GLY A CA 1
ATOM 715 C C . GLY A 1 91 ? -15.861 -20.756 -28.889 1.00 53.88 91 GLY A C 1
ATOM 716 O O . GLY A 1 91 ? -15.131 -19.906 -28.388 1.00 53.88 91 GLY A O 1
ATOM 717 N N . GLY A 1 92 ? -15.738 -21.168 -30.152 1.00 63.94 92 GLY A N 1
ATOM 718 C CA . GLY A 1 92 ? -14.786 -20.613 -31.112 1.00 63.94 92 GLY A CA 1
ATOM 719 C C . GLY A 1 92 ? -15.121 -19.179 -31.533 1.00 63.94 92 GLY A C 1
ATOM 720 O O . GLY A 1 92 ? -16.289 -18.810 -31.629 1.00 63.94 92 GLY A O 1
ATOM 721 N N . GLY A 1 93 ? -14.075 -18.394 -31.815 1.00 56.59 93 GLY A N 1
ATOM 722 C CA . GLY A 1 93 ? -14.185 -17.096 -32.495 1.00 56.59 93 GLY A CA 1
ATOM 723 C C . GLY A 1 93 ? -13.169 -16.024 -32.078 1.00 56.59 93 GLY A C 1
ATOM 724 O O . GLY A 1 93 ? -13.028 -15.040 -32.795 1.00 56.59 93 GLY A O 1
ATOM 725 N N . GLY A 1 94 ? -12.455 -16.193 -30.959 1.00 66.81 94 GLY A N 1
ATOM 726 C CA . GLY A 1 94 ? -11.439 -15.242 -30.476 1.00 66.81 94 GLY A CA 1
ATOM 727 C C . GLY A 1 94 ? -10.011 -15.789 -30.535 1.00 66.81 94 GLY A C 1
ATOM 728 O O . GLY A 1 94 ? -9.824 -17.007 -30.600 1.00 66.81 94 GLY A O 1
ATOM 729 N N . LYS A 1 95 ? -9.014 -14.888 -30.483 1.00 66.12 95 LYS A N 1
ATOM 730 C CA . LYS A 1 95 ? -7.597 -15.257 -30.318 1.00 66.12 95 LYS A CA 1
ATOM 731 C C . LYS A 1 95 ? -7.449 -16.184 -29.116 1.00 66.12 95 LYS A C 1
ATOM 733 O O . LYS A 1 95 ? -8.052 -15.945 -28.065 1.00 66.12 95 LYS A O 1
ATOM 738 N N . ARG A 1 96 ? -6.657 -17.242 -29.269 1.00 73.44 96 ARG A N 1
ATOM 739 C CA . ARG A 1 96 ? -6.393 -18.167 -28.163 1.00 73.44 96 ARG A CA 1
ATOM 740 C C . ARG A 1 96 ? -5.642 -17.435 -27.041 1.00 73.44 96 ARG A C 1
ATOM 742 O O . ARG A 1 96 ? -4.877 -16.520 -27.344 1.00 73.44 96 ARG A O 1
ATOM 749 N N . PRO A 1 97 ? -5.810 -17.814 -25.762 1.00 73.25 97 PRO A N 1
ATOM 750 C CA . PRO A 1 97 ? -5.044 -17.219 -24.666 1.00 73.25 97 PRO A CA 1
ATOM 751 C C . PRO A 1 97 ? -3.533 -17.207 -24.931 1.00 73.25 97 PRO A C 1
ATOM 753 O O . PRO A 1 97 ? -2.863 -16.233 -24.598 1.00 73.25 97 PRO A O 1
ATOM 756 N N . GLU A 1 98 ? -3.016 -18.244 -25.594 1.00 78.19 98 GLU A N 1
ATOM 757 C CA . GLU A 1 98 ? -1.616 -18.346 -26.005 1.00 78.19 98 GLU A CA 1
ATOM 758 C C . GLU A 1 98 ? -1.231 -17.293 -27.058 1.00 78.19 98 GLU A C 1
ATOM 760 O O . GLU A 1 98 ? -0.169 -16.687 -26.960 1.00 78.19 98 GLU A O 1
ATOM 765 N N . GLU A 1 99 ? -2.107 -17.013 -28.028 1.00 79.19 99 GLU A N 1
ATOM 766 C CA . GLU A 1 99 ? -1.879 -15.998 -29.070 1.00 79.19 99 GLU A CA 1
ATOM 767 C C . GLU A 1 99 ? -1.880 -14.582 -28.484 1.00 79.19 99 GLU A C 1
ATOM 769 O O . GLU A 1 99 ? -1.042 -13.758 -28.843 1.00 79.19 99 GLU A O 1
ATOM 774 N N . ILE A 1 100 ? -2.790 -14.301 -27.544 1.00 80.81 100 ILE A N 1
ATOM 775 C CA . ILE A 1 100 ? -2.829 -13.012 -26.837 1.00 80.81 100 ILE A CA 1
ATOM 776 C C . ILE A 1 100 ? -1.575 -12.859 -25.964 1.00 80.81 100 ILE A C 1
ATOM 778 O O . ILE A 1 100 ? -0.984 -11.781 -25.902 1.00 80.81 100 ILE A O 1
ATOM 782 N N . ALA A 1 101 ? -1.145 -13.931 -25.294 1.00 82.12 101 ALA A N 1
ATOM 783 C CA . ALA A 1 101 ? 0.058 -13.916 -24.471 1.00 82.12 101 ALA A CA 1
ATOM 784 C C . ALA A 1 101 ? 1.327 -13.678 -25.310 1.00 82.12 101 ALA A C 1
ATOM 786 O O . ALA A 1 101 ? 2.177 -12.888 -24.899 1.00 82.12 101 ALA A O 1
ATOM 787 N N . ALA A 1 102 ? 1.423 -14.289 -26.494 1.00 84.38 102 ALA A N 1
ATOM 788 C CA . ALA A 1 102 ? 2.521 -14.070 -27.432 1.00 84.38 102 ALA A CA 1
ATOM 789 C C . ALA A 1 102 ? 2.553 -12.623 -27.961 1.00 84.38 102 ALA A C 1
ATOM 791 O O . ALA A 1 102 ? 3.596 -11.974 -27.908 1.00 84.38 102 ALA A O 1
ATOM 792 N N . GLU A 1 103 ? 1.408 -12.071 -28.374 1.00 85.44 103 GLU A N 1
ATOM 793 C CA . GLU A 1 103 ? 1.297 -10.673 -28.825 1.00 85.44 103 GLU A CA 1
ATOM 794 C C . GLU A 1 103 ? 1.681 -9.679 -27.716 1.00 85.44 103 GLU A C 1
ATOM 796 O O . GLU A 1 103 ? 2.414 -8.714 -27.948 1.00 85.44 103 GLU A O 1
ATOM 801 N N . MET A 1 104 ? 1.241 -9.934 -26.479 1.00 85.44 104 MET A N 1
ATOM 802 C CA . MET A 1 104 ? 1.661 -9.140 -25.323 1.00 85.44 104 MET A CA 1
ATOM 803 C C . MET A 1 104 ? 3.166 -9.265 -25.062 1.00 85.44 104 MET A C 1
ATOM 805 O O . MET A 1 104 ? 3.807 -8.262 -24.748 1.00 85.44 104 MET A O 1
ATOM 809 N N . ALA A 1 105 ? 3.747 -10.460 -25.204 1.00 87.81 105 ALA A N 1
ATOM 810 C CA . ALA A 1 105 ? 5.177 -10.674 -25.007 1.00 87.81 105 ALA A CA 1
ATOM 811 C C . ALA A 1 105 ? 6.023 -9.890 -26.019 1.00 87.81 105 ALA A C 1
ATOM 813 O O . ALA A 1 105 ? 6.985 -9.232 -25.620 1.00 87.81 105 ALA A O 1
ATOM 814 N N . GLU A 1 106 ? 5.637 -9.891 -27.297 1.00 86.81 106 GLU A N 1
ATOM 815 C CA . GLU A 1 106 ? 6.280 -9.082 -28.339 1.00 86.81 106 GLU A CA 1
ATOM 816 C C . GLU A 1 106 ? 6.146 -7.581 -28.055 1.00 86.81 106 GLU A C 1
ATOM 818 O O . GLU A 1 106 ? 7.134 -6.841 -28.101 1.00 86.81 106 GLU A O 1
ATOM 823 N N . GLY A 1 107 ? 4.943 -7.133 -27.679 1.00 87.69 107 GLY A N 1
ATOM 824 C CA . GLY A 1 107 ? 4.686 -5.741 -27.314 1.00 87.69 107 GLY A CA 1
ATOM 825 C C . GLY A 1 107 ? 5.499 -5.279 -26.102 1.00 87.69 107 GLY A C 1
ATOM 826 O O . GLY A 1 107 ? 5.987 -4.146 -26.072 1.00 87.69 107 GLY A O 1
ATOM 827 N N . PHE A 1 108 ? 5.692 -6.147 -25.106 1.00 88.44 108 PHE A N 1
ATOM 828 C CA . PHE A 1 108 ? 6.559 -5.852 -23.969 1.00 88.44 108 PHE A CA 1
ATOM 829 C C . PHE A 1 108 ? 8.025 -5.828 -24.371 1.00 88.44 108 PHE A C 1
ATOM 831 O O . PHE A 1 108 ? 8.712 -4.882 -23.996 1.00 88.44 108 PHE A O 1
ATOM 838 N N . LEU A 1 109 ? 8.489 -6.792 -25.169 1.00 88.19 109 LEU A N 1
ATOM 839 C CA . LEU A 1 109 ? 9.874 -6.862 -25.633 1.00 88.19 109 LEU A CA 1
ATOM 840 C C . LEU A 1 109 ? 10.274 -5.595 -26.400 1.00 88.19 109 LEU A C 1
ATOM 842 O O . LEU A 1 109 ? 11.349 -5.055 -26.154 1.00 88.19 109 LEU A O 1
ATOM 846 N N . ALA A 1 110 ? 9.381 -5.055 -27.233 1.00 87.62 110 ALA A N 1
ATOM 847 C CA . ALA A 1 110 ? 9.600 -3.793 -27.943 1.00 87.62 110 ALA A CA 1
ATOM 848 C C . ALA A 1 110 ? 9.735 -2.566 -27.016 1.00 87.62 110 ALA A C 1
ATOM 850 O O . ALA A 1 110 ? 10.322 -1.557 -27.405 1.00 87.62 110 ALA A O 1
ATOM 851 N N . ARG A 1 111 ? 9.190 -2.631 -25.794 1.00 88.88 111 ARG A N 1
ATOM 852 C CA . ARG A 1 111 ? 9.228 -1.548 -24.794 1.00 88.88 11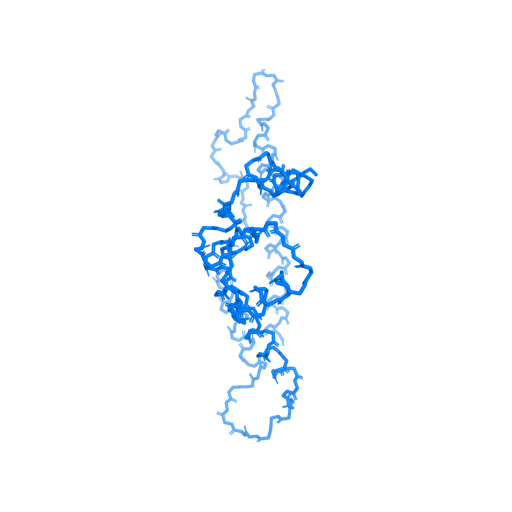1 ARG A CA 1
ATOM 853 C C . ARG A 1 111 ? 10.303 -1.747 -23.727 1.00 88.88 111 ARG A C 1
ATOM 855 O O . ARG A 1 111 ? 10.507 -0.836 -22.922 1.00 88.88 111 ARG A O 1
ATOM 862 N N . VAL A 1 112 ? 10.966 -2.906 -23.683 1.00 87.44 112 VAL A N 1
ATOM 863 C CA . VAL A 1 112 ? 12.044 -3.157 -22.720 1.00 87.44 112 VAL A CA 1
ATOM 864 C C . VAL A 1 112 ? 13.194 -2.179 -23.004 1.00 87.44 112 VAL A C 1
ATOM 866 O O . VAL A 1 112 ? 13.675 -2.112 -24.137 1.00 87.44 112 VAL A O 1
ATOM 869 N N . PRO A 1 113 ? 13.651 -1.406 -22.002 1.00 86.00 113 PRO A N 1
ATOM 870 C CA . PRO A 1 113 ? 14.759 -0.481 -22.190 1.00 86.00 113 PRO A CA 1
ATOM 871 C C . PRO A 1 113 ? 16.062 -1.232 -22.483 1.00 86.00 113 PRO A C 1
ATOM 873 O O . PRO A 1 113 ? 16.295 -2.337 -21.990 1.00 86.00 113 PRO A O 1
ATOM 876 N N . ALA A 1 114 ? 16.944 -0.600 -23.260 1.00 84.06 114 ALA A N 1
ATOM 877 C CA . ALA A 1 114 ? 18.287 -1.119 -23.487 1.00 84.06 114 ALA A CA 1
ATOM 878 C C . ALA A 1 114 ? 19.083 -1.190 -22.172 1.00 84.06 114 ALA A C 1
ATOM 880 O O . ALA A 1 114 ? 18.844 -0.425 -21.235 1.00 84.06 114 ALA A O 1
ATOM 881 N N . GLN A 1 115 ? 20.060 -2.097 -22.120 1.00 83.25 115 GLN A N 1
ATOM 882 C CA . GLN A 1 115 ? 20.952 -2.210 -20.969 1.00 83.25 115 GLN A CA 1
ATOM 883 C C . GLN A 1 115 ? 21.678 -0.887 -20.705 1.00 83.25 115 GLN A C 1
ATOM 885 O O . GLN A 1 115 ? 22.240 -0.273 -21.616 1.00 83.25 115 GLN A O 1
ATOM 890 N N . LEU A 1 116 ? 21.707 -0.485 -19.436 1.00 82.69 116 LEU A N 1
ATOM 891 C CA . LEU A 1 116 ? 22.405 0.705 -18.981 1.00 82.69 116 LEU A CA 1
ATOM 892 C C . LEU A 1 116 ? 23.909 0.506 -19.149 1.00 82.69 116 LEU A C 1
ATOM 894 O O . LEU A 1 116 ? 24.510 -0.391 -18.548 1.00 82.69 116 LEU A O 1
ATOM 898 N N . LYS A 1 117 ? 24.540 1.369 -19.945 1.00 79.19 117 LYS A N 1
ATOM 899 C CA . LYS A 1 117 ? 25.992 1.379 -20.097 1.00 79.19 117 LYS A CA 1
ATOM 900 C C . LYS A 1 117 ? 26.586 2.406 -19.148 1.00 79.19 117 LYS A C 1
ATOM 902 O O . LYS A 1 117 ? 26.394 3.602 -19.318 1.00 79.19 117 LYS A O 1
ATOM 907 N N . LYS A 1 118 ? 27.431 1.954 -18.221 1.00 70.81 118 LYS A N 1
ATOM 908 C CA . LYS A 1 118 ? 28.167 2.834 -17.288 1.00 70.81 118 LYS A CA 1
ATOM 909 C C . LYS A 1 118 ? 29.016 3.905 -17.995 1.00 70.81 118 LYS A C 1
ATOM 911 O O . LYS A 1 118 ? 29.336 4.924 -17.401 1.00 70.81 118 LYS A O 1
ATOM 916 N N . LYS A 1 119 ? 29.371 3.685 -19.268 1.00 69.62 119 LYS A N 1
ATOM 917 C CA . LYS A 1 119 ? 30.104 4.643 -20.116 1.00 69.62 119 LYS A CA 1
ATOM 918 C C . LYS A 1 119 ? 29.264 5.843 -20.571 1.00 69.62 119 LYS A C 1
ATOM 920 O O . LYS A 1 119 ? 29.840 6.848 -20.958 1.00 69.62 119 LYS A O 1
ATOM 925 N N . GLU A 1 120 ? 27.938 5.726 -20.546 1.00 72.44 120 GLU A N 1
ATOM 926 C CA . GLU A 1 120 ? 26.995 6.787 -20.932 1.00 72.44 120 GLU A CA 1
ATOM 927 C C . GLU A 1 120 ? 26.573 7.642 -19.719 1.00 72.44 120 GLU A C 1
ATOM 929 O O . GLU A 1 120 ?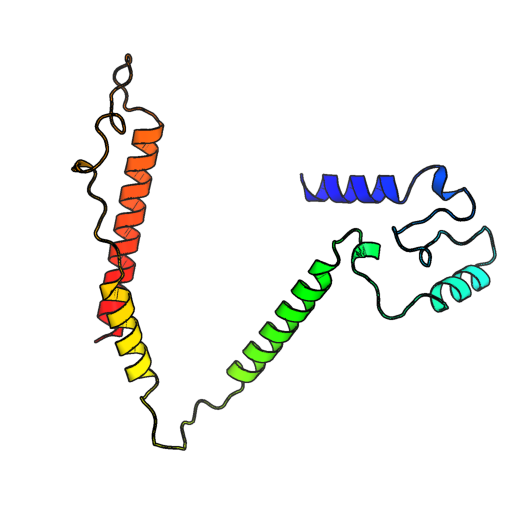 25.794 8.582 -19.856 1.00 72.44 120 GLU A O 1
ATOM 934 N N . ALA A 1 121 ? 27.091 7.337 -18.523 1.00 72.19 121 ALA A N 1
ATOM 935 C CA . ALA A 1 121 ? 26.833 8.117 -17.320 1.00 72.19 121 ALA A CA 1
ATOM 936 C C . ALA A 1 121 ? 27.536 9.484 -17.363 1.00 72.19 121 ALA A C 1
ATOM 938 O O . ALA A 1 121 ? 28.593 9.650 -17.976 1.00 72.19 121 ALA A O 1
ATOM 939 N N . HIS A 1 122 ? 26.964 10.463 -16.659 1.00 73.19 122 HIS A N 1
ATOM 940 C CA . HIS A 1 122 ? 27.521 11.810 -16.563 1.00 73.19 122 HIS A CA 1
ATOM 941 C C . HIS A 1 122 ? 28.928 11.792 -15.935 1.00 73.19 122 HIS A C 1
ATOM 943 O O . HIS A 1 122 ? 29.205 11.017 -15.019 1.00 73.19 122 HIS A O 1
ATOM 949 N N . ALA A 1 123 ? 29.818 12.681 -16.391 1.00 67.75 123 ALA A N 1
ATOM 950 C CA . ALA A 1 123 ? 31.233 12.700 -15.993 1.00 67.75 123 ALA A CA 1
ATOM 951 C C . ALA A 1 123 ? 31.455 12.837 -14.470 1.00 67.75 123 ALA A C 1
ATOM 953 O O . ALA A 1 123 ? 32.437 12.335 -13.926 1.00 67.75 123 ALA A O 1
ATOM 954 N N . GLU A 1 124 ? 30.516 13.473 -13.769 1.00 69.75 124 GLU A N 1
ATOM 955 C CA . GLU A 1 124 ? 30.555 13.644 -12.310 1.00 69.75 124 GLU A CA 1
ATOM 956 C C . GLU A 1 124 ? 30.081 12.397 -11.529 1.00 69.75 124 GLU A C 1
ATOM 958 O O . GLU A 1 124 ? 30.388 12.268 -10.347 1.00 69.75 124 GLU A O 1
ATOM 963 N N . THR A 1 125 ? 29.381 11.445 -12.163 1.00 67.12 125 THR A N 1
ATOM 964 C CA . THR A 1 125 ? 28.775 10.277 -11.488 1.00 67.12 125 THR A CA 1
ATOM 965 C C . THR A 1 125 ? 29.816 9.308 -10.924 1.00 67.12 125 THR A C 1
ATOM 967 O O . THR A 1 125 ? 29.595 8.712 -9.872 1.00 67.12 125 THR A O 1
ATOM 970 N N . TYR A 1 126 ? 30.965 9.169 -11.589 1.00 73.12 126 TYR A N 1
ATOM 971 C CA . TYR A 1 126 ? 32.059 8.276 -11.176 1.00 73.12 126 TYR A CA 1
ATOM 972 C C . TYR A 1 126 ? 33.349 9.025 -10.842 1.00 73.12 126 TYR A C 1
ATOM 974 O O . TYR A 1 126 ? 34.438 8.443 -10.851 1.00 73.12 126 TYR A O 1
ATOM 982 N N . LYS A 1 127 ? 33.243 10.325 -10.559 1.00 76.06 127 LYS A N 1
ATOM 983 C CA . LYS A 1 127 ? 34.392 11.140 -10.182 1.00 76.06 127 LYS A CA 1
ATOM 984 C C . LYS A 1 127 ? 35.036 10.586 -8.914 1.00 76.06 127 LYS A C 1
ATOM 986 O O . LYS A 1 127 ? 34.359 10.058 -8.027 1.00 76.06 127 LYS A O 1
ATOM 991 N N . LYS A 1 128 ? 36.360 10.700 -8.841 1.00 73.25 128 LYS A N 1
ATOM 992 C CA . LYS A 1 128 ? 37.105 10.322 -7.644 1.00 73.25 128 LYS A CA 1
ATOM 993 C C . LYS A 1 128 ? 37.041 11.458 -6.627 1.00 73.25 128 LYS A C 1
ATOM 995 O O . LYS A 1 128 ? 37.250 12.615 -6.992 1.00 73.25 128 LYS A O 1
ATOM 1000 N N . THR A 1 129 ? 36.738 11.142 -5.373 1.00 71.06 129 THR A N 1
ATOM 1001 C CA . THR A 1 129 ? 36.900 12.077 -4.258 1.00 71.06 129 THR A CA 1
ATOM 1002 C C . THR A 1 129 ? 38.383 12.432 -4.076 1.00 71.06 129 THR A C 1
ATOM 1004 O O . THR A 1 129 ? 39.252 11.693 -4.547 1.00 71.06 129 THR A O 1
ATOM 1007 N N . PRO A 1 130 ? 38.702 13.544 -3.384 1.00 66.56 130 PRO A N 1
ATOM 1008 C CA . PRO A 1 130 ? 40.085 13.956 -3.105 1.00 66.56 130 PRO A CA 1
ATOM 1009 C C . PRO A 1 130 ? 40.939 12.868 -2.427 1.00 66.56 130 PRO A C 1
ATOM 1011 O O . PRO A 1 130 ? 42.154 12.855 -2.573 1.00 66.56 130 PRO A O 1
ATOM 1014 N N . GLU A 1 131 ? 40.292 11.925 -1.738 1.00 72.38 131 GLU A N 1
ATOM 1015 C CA . GLU A 1 131 ? 40.895 10.775 -1.050 1.00 72.38 131 GLU A CA 1
ATOM 1016 C C . GLU A 1 131 ? 41.094 9.540 -1.961 1.00 72.38 131 GLU A C 1
ATOM 1018 O O . GLU A 1 131 ? 41.469 8.466 -1.499 1.00 72.38 131 GLU A O 1
ATOM 1023 N N . GLY A 1 132 ? 40.835 9.659 -3.269 1.00 67.06 132 GLY A N 1
ATOM 1024 C CA . GLY A 1 132 ? 41.086 8.612 -4.268 1.00 67.06 132 GLY A CA 1
ATOM 1025 C C . GLY A 1 132 ? 39.978 7.562 -4.433 1.00 67.06 132 GLY A C 1
ATOM 1026 O O . GLY A 1 132 ? 40.036 6.772 -5.380 1.00 67.06 132 GLY A O 1
ATOM 1027 N N . GLY A 1 133 ? 38.954 7.569 -3.572 1.00 73.00 133 GLY A N 1
ATOM 1028 C CA . GLY A 1 133 ? 37.756 6.729 -3.697 1.00 73.00 133 GLY A CA 1
ATOM 1029 C C . GLY A 1 133 ? 36.792 7.214 -4.785 1.00 73.00 133 GLY A C 1
ATOM 1030 O O . GLY A 1 133 ? 36.853 8.360 -5.212 1.00 73.00 133 GLY A O 1
ATOM 1031 N N . ILE A 1 134 ? 35.885 6.356 -5.258 1.00 73.00 134 ILE A N 1
ATOM 1032 C CA . ILE A 1 134 ? 34.741 6.795 -6.081 1.00 73.00 134 ILE A CA 1
ATOM 1033 C C . ILE A 1 134 ? 33.699 7.407 -5.137 1.00 73.00 134 ILE A C 1
ATOM 1035 O O . ILE A 1 134 ? 33.503 6.900 -4.032 1.00 73.00 134 ILE A O 1
ATOM 1039 N N . VAL A 1 135 ? 33.011 8.470 -5.563 1.00 80.69 135 VAL A N 1
ATOM 1040 C CA . VAL A 1 135 ? 31.877 9.040 -4.813 1.00 80.69 135 VAL A CA 1
ATOM 1041 C C . VAL A 1 135 ? 30.885 7.931 -4.418 1.00 80.69 135 VAL A C 1
ATOM 1043 O O . VAL A 1 135 ? 30.511 7.106 -5.250 1.00 80.69 135 VAL A O 1
ATOM 1046 N N . SER A 1 136 ? 30.426 7.925 -3.159 1.00 82.88 136 SER A N 1
ATOM 1047 C CA . SER A 1 136 ? 29.513 6.898 -2.612 1.00 82.88 136 SER A CA 1
ATOM 1048 C C . SER A 1 136 ? 28.272 6.665 -3.492 1.00 82.88 136 SER A C 1
ATOM 1050 O O . SER A 1 136 ? 27.904 5.526 -3.783 1.00 82.88 136 SER A O 1
ATOM 1052 N N . LEU A 1 137 ? 27.691 7.743 -4.031 1.00 83.25 137 LEU A N 1
ATOM 1053 C CA . LEU A 1 137 ? 26.571 7.672 -4.973 1.00 83.25 137 LEU A CA 1
ATOM 1054 C C . LEU A 1 137 ? 26.937 6.968 -6.293 1.00 83.25 137 LEU A C 1
ATOM 1056 O O . LEU A 1 137 ? 26.113 6.246 -6.845 1.00 83.25 137 LEU A O 1
ATOM 1060 N N . GLY A 1 138 ? 28.170 7.127 -6.779 1.00 83.50 138 GLY A N 1
ATOM 1061 C CA . GLY A 1 138 ? 28.680 6.427 -7.960 1.00 83.50 138 GLY A CA 1
ATOM 1062 C C . GLY A 1 138 ? 28.835 4.926 -7.728 1.00 83.50 138 GLY A C 1
ATOM 1063 O O . GLY A 1 138 ? 28.493 4.123 -8.598 1.00 83.50 138 GLY A O 1
ATOM 1064 N N . VAL A 1 139 ? 29.274 4.526 -6.531 1.00 84.19 139 VAL A N 1
ATOM 1065 C CA . VAL A 1 139 ? 29.338 3.109 -6.136 1.00 84.19 139 VAL A CA 1
ATOM 1066 C C . VAL A 1 139 ? 27.933 2.503 -6.090 1.00 84.19 139 VAL A C 1
ATOM 1068 O O . VAL A 1 139 ? 27.704 1.461 -6.706 1.00 84.19 139 VAL A O 1
ATOM 1071 N N . PHE A 1 140 ? 26.980 3.177 -5.439 1.00 87.81 140 PHE A N 1
ATOM 1072 C CA . PHE A 1 140 ? 25.578 2.752 -5.406 1.00 87.81 140 PHE A CA 1
ATOM 1073 C C . PHE A 1 140 ? 24.975 2.661 -6.815 1.00 87.81 140 PHE A C 1
ATOM 1075 O O . PHE A 1 140 ? 24.417 1.632 -7.186 1.00 87.81 140 PHE A O 1
ATOM 1082 N N . HIS A 1 141 ? 25.159 3.693 -7.640 1.00 86.12 141 HIS A N 1
ATOM 1083 C CA . HIS A 1 141 ? 24.647 3.724 -9.008 1.00 86.12 141 HIS A CA 1
ATOM 1084 C C . HIS A 1 141 ? 25.237 2.610 -9.884 1.00 86.12 141 HIS A C 1
ATOM 1086 O O . HIS A 1 141 ? 24.519 2.011 -10.684 1.00 86.12 141 HIS A O 1
ATOM 1092 N N . SER A 1 142 ? 26.527 2.287 -9.724 1.00 84.50 142 SER A N 1
ATOM 1093 C CA . SER A 1 142 ? 27.152 1.148 -10.406 1.00 84.50 142 SER A CA 1
ATOM 1094 C C . SER A 1 142 ? 26.480 -0.172 -10.026 1.00 84.50 142 SER A C 1
ATOM 1096 O O . SER A 1 142 ? 26.172 -0.964 -10.914 1.00 84.50 142 SER A O 1
ATOM 1098 N N . GLN A 1 143 ? 26.245 -0.403 -8.731 1.00 88.00 143 GLN A N 1
ATOM 1099 C CA . GLN A 1 143 ? 25.599 -1.626 -8.246 1.00 88.00 143 GLN A CA 1
ATOM 1100 C C . GLN A 1 143 ? 24.147 -1.729 -8.718 1.00 88.00 143 GLN A C 1
ATOM 1102 O O . GLN A 1 143 ? 23.718 -2.793 -9.161 1.00 88.00 143 GLN A O 1
ATOM 1107 N N . GLU A 1 144 ? 23.402 -0.626 -8.666 1.00 89.38 144 GLU A N 1
ATOM 1108 C CA . GLU A 1 144 ? 22.011 -0.597 -9.109 1.00 89.38 144 GLU A CA 1
ATOM 1109 C C . GLU A 1 144 ? 21.900 -0.799 -10.624 1.00 89.38 144 GLU A C 1
ATOM 1111 O O . GLU A 1 144 ? 21.048 -1.554 -11.083 1.00 89.38 144 GLU A O 1
ATOM 1116 N N . SER A 1 145 ? 22.825 -0.230 -11.405 1.00 88.44 145 SER A N 1
ATOM 1117 C CA . SER A 1 145 ? 22.898 -0.460 -12.855 1.00 88.44 145 SER A CA 1
ATOM 1118 C C . SER A 1 145 ? 23.168 -1.927 -13.193 1.00 88.44 145 SER A C 1
ATOM 1120 O O . SER A 1 145 ? 22.548 -2.471 -14.104 1.00 88.44 145 SER A O 1
ATOM 1122 N N . ASP A 1 146 ? 24.058 -2.593 -12.450 1.00 89.19 146 ASP A N 1
ATOM 1123 C CA . ASP A 1 146 ? 24.337 -4.020 -12.650 1.00 89.19 146 ASP A CA 1
ATOM 1124 C C . ASP A 1 146 ? 23.112 -4.885 -12.307 1.00 89.19 146 ASP A C 1
ATOM 1126 O O . ASP A 1 146 ? 22.754 -5.785 -13.070 1.00 89.19 146 ASP A O 1
ATOM 1130 N N . ARG A 1 147 ? 22.420 -4.580 -11.199 1.00 90.81 147 ARG A N 1
ATOM 1131 C CA . ARG A 1 147 ? 21.171 -5.260 -10.808 1.00 90.81 147 ARG A CA 1
ATOM 1132 C C . ARG A 1 147 ? 20.059 -5.046 -11.830 1.00 90.81 147 ARG A C 1
ATOM 1134 O O . ARG A 1 147 ? 19.378 -6.001 -12.201 1.00 90.81 147 ARG A O 1
ATOM 1141 N N . PHE A 1 148 ? 19.902 -3.820 -12.319 1.00 91.94 148 PHE A N 1
ATOM 1142 C CA . PHE A 1 148 ? 18.908 -3.480 -13.329 1.00 91.94 148 PHE A CA 1
ATOM 1143 C C . PHE A 1 148 ? 19.190 -4.189 -14.658 1.00 91.94 148 PHE A C 1
ATOM 1145 O O . PHE A 1 148 ? 18.286 -4.775 -15.247 1.00 91.94 148 PHE A O 1
ATOM 1152 N N . ASN A 1 149 ? 20.453 -4.246 -15.091 1.00 91.38 149 ASN A N 1
ATOM 1153 C CA . ASN A 1 149 ? 20.848 -4.982 -16.294 1.00 91.38 149 ASN A CA 1
ATOM 1154 C C . ASN A 1 149 ? 20.605 -6.493 -16.168 1.00 91.38 149 ASN A C 1
ATOM 1156 O O . ASN A 1 149 ? 20.161 -7.122 -17.133 1.00 91.38 149 ASN A O 1
ATOM 1160 N N . ALA A 1 150 ? 20.847 -7.076 -14.989 1.00 91.44 150 ALA A N 1
ATOM 1161 C CA . ALA A 1 150 ? 20.511 -8.472 -14.719 1.00 91.44 150 ALA A CA 1
ATOM 1162 C C . ALA A 1 150 ? 18.992 -8.718 -14.790 1.00 91.44 150 ALA A C 1
ATOM 1164 O O . ALA A 1 150 ? 18.555 -9.718 -15.367 1.00 91.44 150 ALA A O 1
ATOM 1165 N N . LEU A 1 151 ? 18.182 -7.789 -14.266 1.00 91.75 151 LEU A N 1
ATOM 1166 C CA . LEU A 1 151 ? 16.723 -7.844 -14.367 1.00 91.75 151 LEU A CA 1
ATOM 1167 C C . LEU A 1 151 ? 16.249 -7.734 -15.823 1.00 91.75 151 LEU A C 1
ATOM 1169 O O . LEU A 1 151 ? 15.462 -8.574 -16.249 1.00 91.75 151 LEU A O 1
ATOM 1173 N N . ILE A 1 152 ? 16.766 -6.774 -16.602 1.00 91.44 152 ILE A N 1
ATOM 1174 C CA . ILE A 1 152 ? 16.468 -6.640 -18.041 1.00 91.44 152 ILE A CA 1
ATOM 1175 C C . ILE A 1 152 ? 16.787 -7.942 -18.771 1.00 91.44 152 ILE A C 1
ATOM 1177 O O . ILE A 1 152 ? 15.970 -8.417 -19.559 1.00 91.44 152 ILE A O 1
ATOM 1181 N N . GLY A 1 153 ? 17.952 -8.539 -18.500 1.00 90.12 153 GLY A N 1
ATOM 1182 C CA . GLY A 1 153 ? 18.357 -9.801 -19.115 1.00 90.12 153 GLY A CA 1
ATOM 1183 C C . GLY A 1 153 ? 17.367 -10.929 -18.823 1.00 90.12 153 GLY A C 1
ATOM 1184 O O . GLY A 1 153 ? 16.943 -11.623 -19.745 1.00 90.12 153 GLY A O 1
ATOM 1185 N N . LYS A 1 154 ? 16.940 -11.069 -17.561 1.00 90.81 154 LYS A N 1
ATOM 1186 C CA . LYS A 1 154 ? 15.965 -12.090 -17.149 1.00 90.81 154 LYS A CA 1
ATOM 1187 C C . LYS A 1 154 ? 14.567 -11.839 -17.719 1.00 90.81 154 LYS A C 1
ATOM 1189 O O . LYS A 1 154 ? 13.904 -12.782 -18.141 1.00 90.81 154 LYS A O 1
ATOM 1194 N N . VAL A 1 155 ? 14.108 -10.589 -17.740 1.00 89.94 155 VAL A N 1
ATOM 1195 C CA . VAL A 1 155 ? 12.810 -10.220 -18.327 1.00 89.94 155 VAL A CA 1
ATOM 1196 C C . VAL A 1 155 ? 12.821 -10.502 -19.825 1.00 89.94 155 VAL A C 1
ATOM 1198 O O . VAL A 1 155 ? 11.925 -11.176 -20.320 1.00 89.94 155 VAL A O 1
ATOM 1201 N N . SER A 1 156 ? 13.876 -10.088 -20.528 1.00 89.12 156 SER A N 1
ATOM 1202 C CA . SER A 1 156 ? 14.022 -10.318 -21.968 1.00 89.12 156 SER A CA 1
ATOM 1203 C C . SER A 1 156 ? 14.058 -11.808 -22.301 1.00 89.12 156 SER A C 1
ATOM 1205 O O . SER A 1 156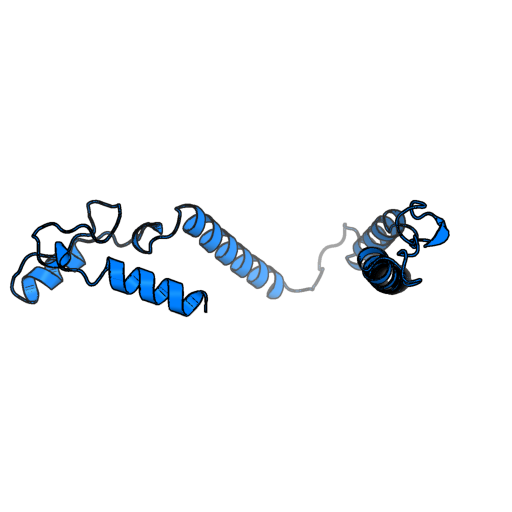 ? 13.343 -12.248 -23.194 1.00 89.12 156 SER A O 1
ATOM 1207 N N . SER A 1 157 ? 14.830 -12.615 -21.562 1.00 89.38 157 SER A N 1
ATOM 1208 C CA . SER A 1 157 ? 14.887 -14.062 -21.804 1.00 89.38 157 SER A CA 1
ATOM 1209 C C . SER A 1 157 ? 13.555 -14.757 -21.519 1.00 89.38 157 SER A C 1
ATOM 1211 O O . SER A 1 157 ? 13.160 -15.652 -22.267 1.00 89.38 157 SER A O 1
ATOM 1213 N N . THR A 1 158 ? 12.835 -14.324 -20.481 1.00 88.50 158 THR A N 1
ATOM 1214 C CA . THR A 1 158 ? 11.516 -14.872 -20.139 1.00 88.50 158 THR A CA 1
ATOM 1215 C C . THR A 1 158 ? 10.479 -14.506 -21.202 1.00 88.50 158 THR A C 1
ATOM 1217 O O . THR A 1 158 ? 9.739 -15.380 -21.638 1.00 88.50 158 THR A O 1
ATOM 1220 N N . LEU A 1 159 ? 10.471 -13.257 -21.684 1.00 87.38 159 LEU A N 1
ATOM 1221 C CA . LEU A 1 159 ? 9.578 -12.807 -22.760 1.00 87.38 159 LEU A CA 1
ATOM 1222 C C . LEU A 1 159 ? 9.858 -13.537 -24.080 1.00 87.38 159 LEU A C 1
ATOM 1224 O O . LEU A 1 159 ? 8.924 -14.001 -24.724 1.00 87.38 159 LEU A O 1
ATOM 1228 N N . VAL A 1 160 ? 11.133 -13.718 -24.447 1.00 86.25 160 VAL A N 1
ATOM 1229 C CA . VAL A 1 160 ? 11.522 -14.508 -25.632 1.00 86.25 160 VAL A CA 1
ATOM 1230 C C . VAL A 1 160 ? 11.097 -15.969 -25.498 1.00 86.25 160 VAL A C 1
ATOM 1232 O O . VAL A 1 160 ? 10.729 -16.588 -26.488 1.00 86.25 160 VAL A O 1
ATOM 1235 N N . THR A 1 161 ? 11.162 -16.539 -24.294 1.00 86.25 161 THR A N 1
ATOM 1236 C CA . THR A 1 161 ? 10.719 -17.922 -24.055 1.00 86.25 161 THR A CA 1
ATOM 1237 C C . THR A 1 161 ? 9.200 -18.044 -24.144 1.00 86.25 161 THR A C 1
ATOM 1239 O O . THR A 1 161 ? 8.716 -19.066 -24.602 1.00 86.25 161 THR A O 1
ATOM 1242 N N . LEU A 1 162 ? 8.458 -17.014 -23.731 1.00 80.94 162 LEU A N 1
ATOM 1243 C CA . LEU A 1 162 ? 6.994 -16.999 -23.761 1.00 80.94 162 LEU A CA 1
ATOM 1244 C C . LEU A 1 162 ? 6.434 -16.817 -25.181 1.00 80.94 162 LEU A C 1
ATOM 1246 O O . LEU A 1 162 ? 5.352 -17.311 -25.470 1.00 80.94 162 LEU A O 1
ATOM 1250 N N . GLY A 1 163 ? 7.167 -16.124 -26.057 1.00 70.88 163 GLY A N 1
ATOM 1251 C CA . GLY A 1 163 ? 6.815 -15.973 -27.474 1.00 70.88 163 GLY A CA 1
ATOM 1252 C C . GLY A 1 163 ? 7.242 -17.136 -28.383 1.00 70.88 163 GLY A C 1
ATOM 1253 O O . GLY A 1 163 ? 6.975 -17.072 -29.580 1.00 70.88 163 GLY A O 1
ATOM 1254 N N . LYS A 1 164 ? 7.930 -18.159 -27.856 1.00 63.91 164 LYS A N 1
ATOM 1255 C CA . LYS A 1 164 ? 8.284 -19.395 -28.578 1.00 63.91 164 LYS A CA 1
ATOM 1256 C C . LYS A 1 164 ? 7.271 -20.495 -28.297 1.00 63.91 164 LYS A C 1
ATOM 1258 O O . LYS A 1 164 ? 6.986 -21.250 -29.249 1.00 63.91 164 LYS A O 1
#

InterPro domains:
  IPR026983 Dynein heavy chain [PTHR22878] (1-163)
  IPR041228 Dynein heavy chain, C-terminal domain [PF18199] (72-163)
  IPR041658 Dynein heavy chain, AAA lid domain [PF18198] (1-65)
  IPR042219 Dynein heavy chain, AAA lid domain superfamily [G3DSA:1.10.8.720] (1-61)

pLDDT: mean 83.4, std 9.07, range [50.59, 96.56]

Secondary structure (DSSP, 8-state):
-HHHHHHHHHHHHHSSGGGGSTT-BSSSSTT-BPPPS--HHHHHHHHHTS-SS--GGGGT--THHHHHHHHHHHHHHHHHHHHHS-------SS--HHHHHHHHHHHHHHHSPPPPPGGGS-TTTTPBPTTSSBPHHHHHHHHHHHHHHHHHHHHHHHHHHHT-

Organism: Alexandrium catenella (NCBI:txid2925)

Foldseek 3Di:
DVVVVVVVVLCPLCDDPCLQPPQDALFPDSLHGRHHDDDPVSVVVSVVPDDPDDQCRSVVDDNCVVVVVVVVVVVVVVVVVVVPPPPDPPDDDDDDPLRVQLVVLVVVLVVQDDQDDPVPDDPLLQDADPVRHGPPNSVVVVVVSVVVNVVSVVSNVVSVVSND